Protein AF-A0A372ERQ9-F1 (afdb_monomer_lite)

Radius of gyration: 9.32 Å; chains: 1; bounding box: 18×24×20 Å

Sequence (38 aa):
MQYRRTVRELSQLTPRELADLGLNATNIRATAHEAVYG

Foldseek 3Di:
DQLVVQLVVLCVDDQVRQVVVVHGNVCSNVVSCVVVPD

Secondary structure (DSSP, 8-state):
-HHHHHHHHHTTS-HHHHHHTT--TTTHHHHHHHHHH-

Structure (mmCIF, N/CA/C/O backbone):
data_AF-A0A372ERQ9-F1
#
_entry.id   AF-A0A372ERQ9-F1
#
loop_
_atom_site.group_PDB
_atom_site.id
_atom_site.type_symbol
_atom_site.label_atom_id
_atom_site.label_alt_id
_atom_site.label_comp_id
_atom_site.label_asym_id
_atom_site.label_entity_id
_atom_site.label_seq_id
_atom_site.pdbx_PDB_ins_code
_atom_site.Cartn_x
_atom_site.Cartn_y
_atom_site.Cartn_z
_atom_site.occupancy
_atom_site.B_iso_or_equiv
_atom_site.auth_seq_id
_atom_site.auth_comp_id
_atom_site.auth_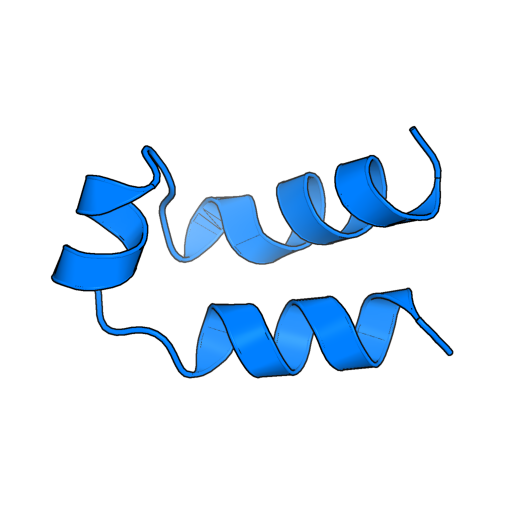asym_id
_atom_site.auth_atom_id
_atom_site.pdbx_PDB_model_num
ATOM 1 N N . MET A 1 1 ? -12.847 7.651 11.460 1.00 79.75 1 MET A N 1
ATOM 2 C CA . MET A 1 1 ? -11.874 8.475 10.708 1.00 79.75 1 MET A CA 1
ATOM 3 C C . MET A 1 1 ? -11.501 7.748 9.428 1.00 79.75 1 MET A C 1
ATOM 5 O O . MET A 1 1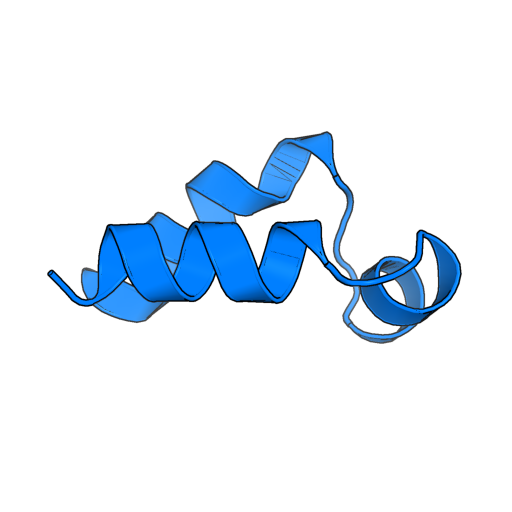 ? -10.990 6.636 9.528 1.00 79.75 1 MET A O 1
ATOM 9 N N . GLN A 1 2 ? -11.776 8.352 8.269 1.00 91.75 2 GLN A N 1
ATOM 10 C CA . GLN A 1 2 ? -11.591 7.757 6.937 1.00 91.75 2 GLN A CA 1
ATOM 11 C C . GLN A 1 2 ? -10.153 7.249 6.717 1.00 91.75 2 GLN A C 1
ATOM 13 O O . GLN A 1 2 ? -9.967 6.084 6.393 1.00 91.75 2 GLN A O 1
ATOM 18 N N . TYR A 1 3 ? -9.140 8.053 7.067 1.00 94.62 3 TYR A N 1
ATOM 19 C CA . TYR A 1 3 ? -7.715 7.700 6.942 1.00 94.62 3 TYR A CA 1
ATOM 20 C C . TYR A 1 3 ? -7.340 6.351 7.574 1.00 94.62 3 TYR A C 1
ATOM 22 O O . TYR A 1 3 ? -6.742 5.491 6.934 1.00 94.62 3 TYR A O 1
ATOM 30 N N . ARG A 1 4 ? -7.719 6.131 8.841 1.00 95.19 4 ARG A N 1
ATOM 31 C CA . ARG A 1 4 ? -7.371 4.899 9.574 1.00 95.19 4 ARG A CA 1
ATOM 32 C C . ARG A 1 4 ? -8.026 3.657 8.971 1.00 95.19 4 ARG A C 1
ATOM 34 O O . ARG A 1 4 ? -7.454 2.574 9.056 1.00 95.19 4 ARG A O 1
ATOM 41 N N . ARG A 1 5 ? -9.218 3.816 8.388 1.00 96.38 5 ARG A N 1
ATOM 42 C CA . ARG A 1 5 ? -9.911 2.744 7.671 1.00 96.38 5 ARG A CA 1
ATOM 43 C C . ARG A 1 5 ? -9.165 2.406 6.382 1.00 96.38 5 ARG A C 1
ATOM 45 O O . ARG A 1 5 ? -8.818 1.247 6.202 1.00 96.38 5 ARG A O 1
ATOM 52 N N . THR A 1 6 ? -8.825 3.414 5.580 1.00 95.38 6 THR A N 1
ATOM 53 C CA . THR A 1 6 ? -8.073 3.242 4.330 1.00 95.38 6 THR A CA 1
ATOM 54 C C . THR A 1 6 ? -6.717 2.577 4.564 1.00 95.38 6 THR A C 1
ATOM 56 O O . THR A 1 6 ? -6.378 1.622 3.876 1.00 95.38 6 THR A O 1
ATOM 59 N N . VAL A 1 7 ? -5.961 3.006 5.585 1.00 96.69 7 VAL A N 1
ATOM 60 C CA . VAL A 1 7 ? -4.687 2.356 5.946 1.00 96.69 7 VAL A CA 1
ATOM 61 C C . VAL A 1 7 ? -4.900 0.881 6.284 1.00 96.69 7 VAL A C 1
ATOM 63 O O . VAL A 1 7 ? -4.152 0.039 5.803 1.00 96.69 7 VAL A O 1
ATOM 66 N N . ARG A 1 8 ? -5.921 0.550 7.085 1.00 97.25 8 ARG A N 1
ATOM 67 C CA . ARG A 1 8 ? -6.210 -0.841 7.455 1.00 97.25 8 ARG A CA 1
ATOM 68 C C . ARG A 1 8 ? -6.567 -1.690 6.235 1.00 97.25 8 ARG A C 1
ATOM 70 O O . ARG A 1 8 ? -6.077 -2.806 6.143 1.00 97.25 8 ARG A O 1
ATOM 77 N N . GLU A 1 9 ? -7.416 -1.188 5.347 1.00 96.12 9 GLU A N 1
ATOM 78 C CA . GLU A 1 9 ? -7.852 -1.910 4.145 1.00 96.12 9 GLU A CA 1
ATOM 79 C C . GLU A 1 9 ? -6.671 -2.158 3.196 1.00 96.12 9 GLU A C 1
ATOM 81 O O . GLU A 1 9 ? -6.436 -3.295 2.799 1.00 96.12 9 GLU A O 1
ATOM 86 N N . LEU A 1 10 ? -5.842 -1.142 2.936 1.00 95.81 10 LEU A N 1
ATOM 87 C CA . LEU A 1 10 ? -4.631 -1.291 2.120 1.00 95.81 10 LEU A CA 1
ATOM 88 C C . LEU A 1 10 ? -3.600 -2.232 2.760 1.00 95.81 10 LEU A C 1
ATOM 90 O O . LEU A 1 10 ? -2.951 -3.003 2.063 1.00 95.81 10 LEU A O 1
ATOM 94 N N . SER A 1 11 ? -3.455 -2.211 4.088 1.00 95.88 11 SER A N 1
ATOM 95 C CA . SER A 1 11 ? -2.557 -3.123 4.811 1.00 95.88 11 SER A CA 1
ATOM 96 C C . SER A 1 11 ? -3.034 -4.578 4.843 1.00 95.88 11 SER A C 1
ATOM 98 O O . SER A 1 11 ? -2.263 -5.441 5.255 1.00 95.88 11 SER A O 1
ATOM 100 N N . GLN A 1 12 ? -4.277 -4.863 4.447 1.00 97.19 12 GLN A N 1
ATOM 101 C CA . GLN A 1 12 ? -4.798 -6.228 4.326 1.00 97.19 12 GLN A CA 1
ATOM 102 C C . GLN A 1 12 ? -4.570 -6.832 2.936 1.00 97.19 12 GLN A C 1
ATOM 104 O O . GLN A 1 12 ? -4.753 -8.036 2.775 1.00 97.19 12 GLN A O 1
ATOM 109 N N . LEU A 1 13 ? -4.152 -6.022 1.961 1.00 96.94 13 LEU A N 1
ATOM 110 C CA . LEU A 1 13 ? -3.832 -6.486 0.620 1.00 96.94 13 LEU A CA 1
ATOM 111 C C . LEU A 1 13 ? -2.485 -7.209 0.595 1.00 96.94 13 LEU A C 1
ATOM 113 O O . LEU A 1 13 ? -1.524 -6.852 1.283 1.00 96.94 13 LEU A O 1
ATOM 117 N N . THR A 1 14 ? -2.406 -8.227 -0.247 1.00 96.75 14 THR A N 1
ATOM 118 C CA . THR A 1 14 ? -1.169 -8.937 -0.545 1.00 96.75 14 THR A CA 1
ATOM 119 C C . THR A 1 14 ? -0.215 -8.057 -1.360 1.00 96.75 14 THR A C 1
ATOM 121 O O . THR A 1 14 ? -0.645 -7.130 -2.050 1.00 96.75 14 THR A O 1
ATOM 124 N N . PRO A 1 15 ? 1.098 -8.361 -1.371 1.00 95.81 15 PRO A N 1
ATOM 125 C CA . PRO A 1 15 ? 2.052 -7.633 -2.206 1.00 95.81 15 PRO A CA 1
ATOM 126 C C . PRO A 1 15 ? 1.693 -7.625 -3.697 1.00 95.81 15 PRO A C 1
ATOM 128 O O . PRO A 1 15 ? 2.008 -6.659 -4.382 1.00 95.81 15 PRO A O 1
ATOM 131 N N . ARG A 1 16 ? 1.030 -8.679 -4.197 1.00 97.00 16 ARG A N 1
ATOM 132 C CA . ARG A 1 16 ? 0.562 -8.749 -5.587 1.00 97.00 16 ARG A CA 1
ATOM 133 C C . ARG A 1 16 ? -0.608 -7.802 -5.828 1.00 97.00 16 ARG A C 1
ATOM 135 O O . ARG A 1 16 ? -0.533 -7.017 -6.756 1.00 97.00 16 ARG A O 1
ATOM 142 N N . GLU A 1 17 ? -1.621 -7.820 -4.967 1.00 96.88 17 GLU A N 1
ATOM 143 C CA . GLU A 1 17 ? -2.762 -6.899 -5.074 1.00 96.88 17 GLU A CA 1
ATOM 144 C C . GL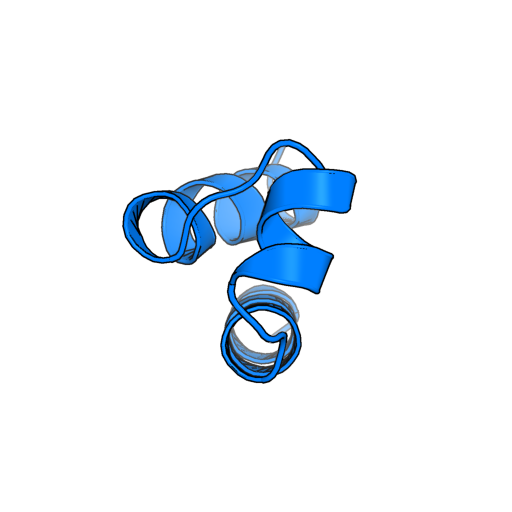U A 1 17 ? -2.322 -5.436 -4.949 1.00 96.88 17 GLU A C 1
ATOM 146 O O . GLU A 1 17 ? -2.799 -4.581 -5.686 1.00 96.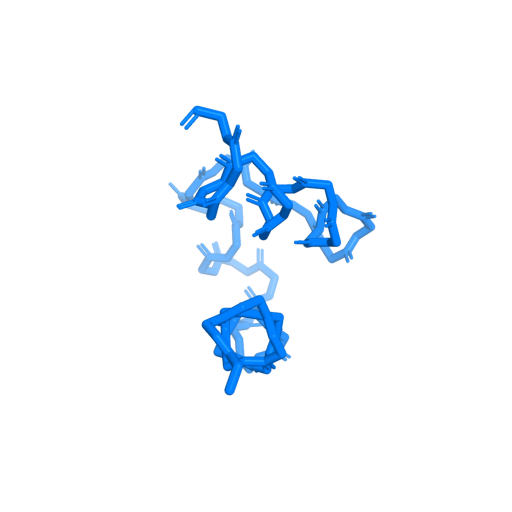88 17 GLU A O 1
ATOM 151 N N . LEU A 1 18 ? -1.364 -5.140 -4.063 1.00 96.50 18 LEU A N 1
ATOM 152 C CA . LEU A 1 18 ? -0.749 -3.814 -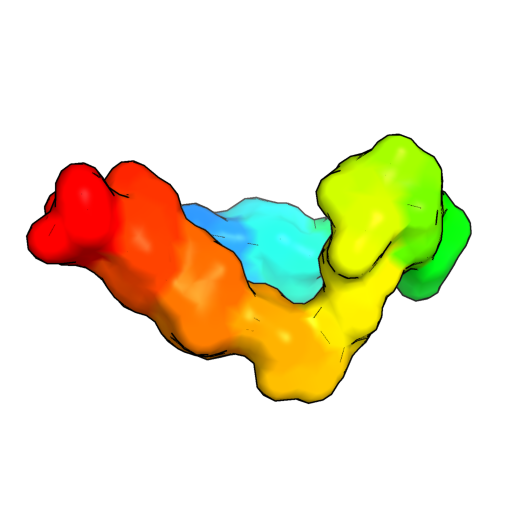3.999 1.00 96.50 18 LEU A CA 1
ATOM 153 C C . LEU A 1 18 ? -0.026 -3.478 -5.308 1.00 96.50 18 LEU A C 1
ATOM 155 O O . LEU A 1 18 ? -0.237 -2.395 -5.842 1.00 96.50 18 LEU A O 1
ATOM 159 N N . ALA A 1 19 ? 0.777 -4.394 -5.851 1.00 95.62 19 ALA A N 1
ATOM 160 C CA . ALA A 1 19 ? 1.499 -4.171 -7.103 1.00 95.62 19 ALA A CA 1
ATOM 161 C C . ALA A 1 19 ? 0.565 -3.975 -8.309 1.00 95.62 19 ALA A C 1
ATOM 163 O O . ALA A 1 19 ? 0.847 -3.124 -9.150 1.00 95.62 19 ALA A O 1
ATOM 164 N N . ASP A 1 20 ? -0.558 -4.694 -8.367 1.00 96.62 20 ASP A N 1
ATOM 165 C CA . ASP A 1 20 ? -1.579 -4.545 -9.412 1.00 96.62 20 ASP A CA 1
ATOM 166 C C . ASP A 1 20 ? -2.231 -3.147 -9.373 1.00 96.62 20 ASP A C 1
ATOM 168 O O . ASP A 1 20 ? -2.640 -2.616 -10.403 1.00 96.62 20 ASP A O 1
ATOM 172 N N . LEU A 1 21 ? -2.262 -2.512 -8.195 1.00 93.50 21 LEU A N 1
ATOM 173 C CA . LEU A 1 21 ? -2.686 -1.122 -7.993 1.00 93.50 21 LEU A CA 1
ATOM 174 C C . LEU A 1 21 ? -1.545 -0.100 -8.177 1.00 93.50 21 LEU A C 1
ATOM 176 O O . LEU A 1 21 ? -1.760 1.096 -7.991 1.00 93.50 21 LEU A O 1
ATOM 180 N N . GLY A 1 22 ? -0.325 -0.544 -8.498 1.00 95.12 22 GLY A N 1
ATOM 181 C CA . GLY A 1 22 ? 0.865 0.312 -8.562 1.00 95.12 22 GLY A CA 1
ATOM 182 C C . GLY A 1 22 ? 1.384 0.765 -7.190 1.00 95.12 22 GLY A C 1
ATOM 183 O O . GLY A 1 22 ? 2.098 1.764 -7.089 1.00 95.12 22 GLY A O 1
ATOM 184 N N . LEU A 1 23 ? 1.023 0.054 -6.121 1.00 95.12 23 LEU A N 1
ATOM 185 C CA . LEU A 1 23 ? 1.337 0.376 -4.730 1.00 95.12 23 LEU A CA 1
ATOM 186 C C . LEU A 1 23 ? 2.385 -0.563 -4.118 1.00 95.12 23 LEU A C 1
ATOM 188 O O . LEU A 1 23 ? 2.684 -1.647 -4.615 1.00 95.12 23 LEU A O 1
ATOM 192 N N . ASN A 1 24 ? 2.934 -0.136 -2.981 1.00 94.88 24 ASN A N 1
ATOM 193 C CA . ASN A 1 24 ? 3.853 -0.907 -2.150 1.00 94.88 24 ASN A CA 1
ATOM 194 C C . ASN A 1 24 ? 3.469 -0.742 -0.670 1.00 94.88 24 ASN A C 1
ATOM 196 O O . ASN A 1 24 ? 3.006 0.315 -0.254 1.00 94.88 24 ASN A O 1
ATOM 200 N N . ALA A 1 25 ? 3.729 -1.744 0.170 1.00 92.50 25 ALA A N 1
ATOM 201 C CA . ALA A 1 25 ? 3.509 -1.652 1.614 1.00 92.50 25 ALA A CA 1
ATOM 202 C C . ALA A 1 25 ? 4.118 -0.386 2.261 1.00 92.50 25 ALA A C 1
ATOM 204 O O . ALA A 1 25 ? 3.551 0.163 3.207 1.00 92.50 25 ALA A O 1
ATOM 205 N N . THR A 1 26 ? 5.240 0.114 1.734 1.00 95.19 26 THR A N 1
ATOM 206 C CA . THR A 1 26 ? 5.893 1.341 2.214 1.00 95.19 26 THR A CA 1
ATOM 207 C C . THR A 1 26 ? 5.126 2.623 1.883 1.00 95.19 26 THR A C 1
ATOM 209 O O . THR A 1 26 ? 5.223 3.586 2.645 1.00 95.19 26 THR A O 1
ATOM 212 N N . ASN A 1 27 ? 4.340 2.654 0.800 1.00 95.06 27 ASN A N 1
ATOM 213 C CA . ASN A 1 27 ? 3.607 3.848 0.366 1.00 95.06 27 ASN A CA 1
ATOM 214 C C . ASN A 1 27 ? 2.150 3.905 0.856 1.00 95.06 27 ASN A C 1
ATOM 216 O O . ASN A 1 27 ? 1.540 4.969 0.772 1.00 95.06 27 ASN A O 1
ATOM 220 N N . ILE A 1 28 ? 1.636 2.839 1.488 1.00 95.88 28 ILE A N 1
ATOM 221 C CA . ILE A 1 28 ? 0.258 2.746 2.015 1.00 95.88 28 ILE A CA 1
ATOM 222 C C . ILE A 1 28 ? -0.171 4.001 2.782 1.00 95.88 28 ILE A C 1
ATOM 224 O O . ILE A 1 28 ? -1.277 4.503 2.598 1.00 95.88 28 ILE A O 1
ATOM 228 N N . ARG A 1 29 ? 0.690 4.523 3.665 1.00 95.38 29 ARG A N 1
ATOM 229 C CA . ARG A 1 29 ? 0.354 5.690 4.499 1.00 95.38 29 ARG A CA 1
ATOM 230 C C . ARG A 1 29 ? 0.253 6.982 3.696 1.00 95.38 29 ARG A C 1
ATOM 232 O O . ARG A 1 29 ? -0.582 7.812 4.044 1.00 95.38 29 ARG A O 1
ATOM 239 N N . ALA A 1 30 ? 1.095 7.144 2.678 1.00 95.88 30 ALA A N 1
ATOM 240 C CA . ALA A 1 30 ? 1.077 8.301 1.792 1.00 95.88 30 ALA A CA 1
ATOM 241 C C . ALA A 1 30 ? -0.162 8.252 0.890 1.00 95.88 30 ALA A C 1
ATOM 243 O O . ALA A 1 30 ? -0.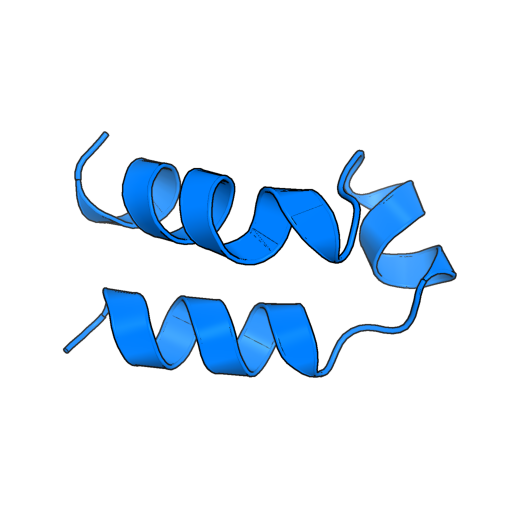943 9.198 0.885 1.00 95.88 30 ALA A O 1
ATOM 244 N N . THR A 1 31 ? -0.423 7.105 0.259 1.00 95.50 31 THR A N 1
ATOM 245 C CA . THR A 1 31 ? -1.615 6.878 -0.571 1.00 95.50 31 THR A CA 1
ATOM 246 C C . THR A 1 31 ? -2.909 7.039 0.224 1.00 95.50 31 THR A C 1
ATOM 248 O O . THR A 1 31 ? -3.841 7.687 -0.232 1.00 95.50 31 THR A O 1
ATOM 251 N N . ALA A 1 32 ? -2.979 6.509 1.450 1.00 95.56 32 ALA A N 1
ATOM 252 C CA . ALA A 1 32 ? -4.155 6.686 2.300 1.00 95.56 32 ALA A CA 1
ATOM 253 C C . ALA A 1 32 ? -4.368 8.144 2.732 1.00 95.56 32 ALA A C 1
ATOM 255 O O . ALA A 1 32 ? -5.500 8.537 3.001 1.00 95.56 32 ALA A O 1
ATOM 256 N N . HIS A 1 33 ? -3.296 8.931 2.847 1.00 96.31 33 HIS A N 1
ATOM 257 C CA . HIS A 1 33 ? -3.390 10.354 3.154 1.00 96.31 33 HIS A CA 1
ATOM 258 C C . HIS A 1 33 ? -3.900 11.134 1.938 1.00 96.31 33 HIS A C 1
ATOM 260 O O . HIS A 1 33 ? -4.836 11.914 2.072 1.00 96.31 33 HIS A O 1
ATOM 266 N N . GLU A 1 34 ? -3.342 10.877 0.755 1.00 94.75 34 GLU A N 1
ATOM 267 C CA . GLU A 1 34 ? -3.793 11.456 -0.515 1.00 94.75 34 GLU A CA 1
ATOM 268 C C . GLU A 1 34 ? -5.260 11.115 -0.809 1.00 94.75 34 GLU A C 1
ATOM 270 O O . GLU A 1 34 ? -6.053 12.005 -1.064 1.00 94.75 34 GLU A O 1
ATOM 275 N N . ALA A 1 35 ? -5.680 9.862 -0.638 1.00 92.25 35 ALA A N 1
ATOM 276 C CA . ALA A 1 35 ? -7.062 9.443 -0.893 1.00 92.25 35 ALA A CA 1
ATOM 277 C C . ALA A 1 35 ? -8.118 10.087 0.033 1.00 92.25 35 ALA A C 1
ATOM 279 O O . ALA A 1 35 ? -9.316 9.953 -0.216 1.00 92.25 35 ALA A O 1
ATOM 280 N N . VAL A 1 36 ? -7.703 10.706 1.144 1.00 94.88 36 VAL A N 1
ATOM 281 C CA . VAL A 1 36 ? -8.608 11.301 2.145 1.00 94.88 36 VAL A CA 1
ATOM 282 C C . VAL A 1 36 ? -8.510 12.824 2.193 1.00 94.88 36 VAL A C 1
ATOM 284 O O . VAL A 1 36 ? -9.496 13.471 2.542 1.00 94.88 36 VAL A O 1
ATOM 287 N N . TYR A 1 37 ? -7.339 13.382 1.891 1.00 92.62 37 TYR A N 1
ATOM 288 C CA . TYR A 1 37 ? -7.039 14.809 2.033 1.00 92.62 37 TYR A CA 1
ATOM 289 C C . TYR A 1 37 ? -6.549 15.478 0.742 1.00 92.62 37 TYR A C 1
ATOM 291 O O . TYR A 1 37 ? -6.379 16.697 0.747 1.00 92.62 37 TYR A O 1
ATOM 299 N N . GLY A 1 38 ? -6.255 14.694 -0.297 1.00 84.12 38 GLY A N 1
ATOM 300 C CA . GLY A 1 38 ? -5.895 15.165 -1.634 1.00 84.12 38 GLY A CA 1
ATOM 301 C C . GLY A 1 38 ? -7.107 15.458 -2.504 1.00 84.12 38 GLY A C 1
ATOM 302 O O . GLY A 1 38 ? -8.226 15.016 -2.152 1.00 84.12 38 GLY A O 1
#

pLDDT: mean 94.7, std 3.33, range [79.75, 97.25]